Protein AF-A0A151QVW0-F1 (afdb_monomer)

Structure (mmCIF, N/CA/C/O backbone):
data_AF-A0A151QVW0-F1
#
_entry.id   AF-A0A151QVW0-F1
#
loop_
_atom_site.group_PDB
_atom_site.id
_atom_site.type_symbol
_atom_site.label_atom_id
_atom_site.label_alt_id
_atom_site.label_comp_id
_atom_site.label_asym_id
_atom_site.label_entity_id
_atom_site.label_seq_id
_atom_site.pdbx_PDB_ins_code
_atom_site.Cartn_x
_atom_site.Cartn_y
_atom_site.Cartn_z
_atom_site.occupancy
_atom_site.B_iso_or_equiv
_atom_site.auth_seq_id
_atom_site.auth_comp_id
_atom_site.auth_asym_id
_atom_site.auth_atom_id
_atom_site.pdbx_PDB_model_num
ATOM 1 N N . MET A 1 1 ? 12.684 4.998 -38.976 1.00 47.47 1 MET A N 1
ATOM 2 C CA . MET A 1 1 ? 12.909 3.593 -39.404 1.00 47.47 1 MET A CA 1
ATOM 3 C C . MET A 1 1 ? 12.630 2.763 -38.179 1.00 47.47 1 MET A C 1
ATOM 5 O O . MET A 1 1 ? 13.526 2.391 -37.428 1.00 47.47 1 MET A O 1
ATOM 9 N N . ASP A 1 2 ? 11.340 2.674 -37.913 1.00 51.28 2 ASP A N 1
ATOM 10 C CA . ASP A 1 2 ? 10.768 2.436 -36.605 1.00 51.28 2 ASP A CA 1
ATOM 11 C C . ASP A 1 2 ? 10.156 1.038 -36.648 1.00 51.28 2 ASP A C 1
ATOM 13 O O . ASP A 1 2 ? 9.326 0.754 -37.503 1.00 51.28 2 ASP A O 1
ATOM 17 N N . ALA A 1 3 ? 10.615 0.159 -35.757 1.00 56.75 3 ALA A N 1
ATOM 18 C CA . ALA A 1 3 ? 9.991 -1.131 -35.462 1.00 56.75 3 ALA A CA 1
ATOM 19 C C . ALA A 1 3 ? 9.791 -2.139 -36.628 1.00 56.75 3 ALA A C 1
ATOM 21 O O . ALA A 1 3 ? 8.777 -2.826 -36.672 1.00 56.75 3 ALA A O 1
ATOM 22 N N . ASP A 1 4 ? 10.775 -2.354 -37.511 1.00 66.19 4 ASP A N 1
ATOM 23 C CA . ASP A 1 4 ? 10.646 -3.361 -38.595 1.00 66.19 4 ASP A CA 1
ATOM 24 C C . ASP A 1 4 ? 10.671 -4.839 -38.134 1.00 66.19 4 ASP A C 1
ATOM 26 O O . ASP A 1 4 ? 10.603 -5.761 -38.944 1.00 66.19 4 ASP A O 1
ATOM 30 N N . THR A 1 5 ? 10.765 -5.115 -36.831 1.00 80.31 5 THR A N 1
ATOM 31 C CA . THR A 1 5 ? 10.609 -6.475 -36.291 1.00 80.31 5 THR A CA 1
ATOM 32 C C . THR A 1 5 ? 9.829 -6.447 -34.985 1.00 80.31 5 THR A C 1
ATOM 34 O O . THR A 1 5 ? 10.115 -5.637 -34.105 1.00 80.31 5 THR A O 1
ATOM 37 N N . ALA A 1 6 ? 8.890 -7.388 -34.828 1.00 82.75 6 ALA A N 1
ATOM 38 C CA . ALA A 1 6 ? 8.103 -7.571 -33.604 1.00 82.75 6 ALA A CA 1
ATOM 39 C C . ALA A 1 6 ? 8.982 -7.658 -32.343 1.00 82.75 6 ALA A C 1
ATOM 41 O O . ALA A 1 6 ? 8.582 -7.198 -31.281 1.00 82.75 6 ALA A O 1
ATOM 42 N N . LYS A 1 7 ? 10.208 -8.176 -32.489 1.00 84.44 7 LYS A N 1
ATOM 43 C CA . LYS A 1 7 ? 11.204 -8.222 -31.421 1.00 84.44 7 LYS A CA 1
ATOM 44 C C . LYS A 1 7 ? 11.619 -6.831 -30.935 1.00 84.44 7 LYS A C 1
ATOM 46 O O . LYS A 1 7 ? 11.552 -6.586 -29.750 1.00 84.44 7 LYS A O 1
ATOM 51 N N . LYS A 1 8 ? 11.950 -5.892 -31.826 1.00 84.62 8 LYS A N 1
ATOM 52 C CA . LYS A 1 8 ? 12.308 -4.523 -31.411 1.00 84.62 8 LYS A CA 1
ATOM 53 C C . LYS A 1 8 ? 11.141 -3.776 -30.770 1.00 84.62 8 LYS A C 1
ATOM 55 O O . LYS A 1 8 ? 11.356 -3.005 -29.848 1.00 84.62 8 LYS A O 1
ATOM 60 N N . ALA A 1 9 ? 9.917 -3.992 -31.256 1.00 84.88 9 ALA A N 1
ATOM 61 C CA . ALA A 1 9 ? 8.729 -3.426 -30.618 1.00 84.88 9 ALA A CA 1
ATOM 62 C C . ALA A 1 9 ? 8.523 -4.002 -29.206 1.00 84.88 9 ALA A C 1
ATOM 64 O O . ALA A 1 9 ? 8.172 -3.263 -28.293 1.00 84.88 9 ALA A O 1
ATOM 65 N N . TRP A 1 10 ? 8.779 -5.303 -29.028 1.00 83.12 10 TRP A N 1
ATOM 66 C CA . TRP A 1 10 ? 8.752 -5.952 -27.721 1.00 83.12 10 TRP A CA 1
ATOM 67 C C . TRP A 1 10 ? 9.866 -5.451 -26.800 1.00 83.12 10 TRP A C 1
ATOM 69 O O . TRP A 1 10 ? 9.567 -5.106 -25.670 1.00 83.12 10 TRP A O 1
ATOM 79 N N . ASP A 1 11 ? 11.099 -5.327 -27.290 1.00 82.94 11 ASP A N 1
ATOM 80 C CA . ASP A 1 11 ? 12.245 -4.852 -26.506 1.00 82.94 11 ASP A CA 1
ATOM 81 C C . ASP A 1 11 ? 12.033 -3.396 -26.027 1.00 82.94 11 ASP A C 1
ATOM 83 O O . ASP A 1 11 ? 12.353 -3.074 -24.891 1.00 82.94 11 ASP A O 1
ATOM 87 N N . ILE A 1 12 ? 11.424 -2.523 -26.846 1.00 83.19 12 ILE A N 1
ATOM 88 C CA . ILE A 1 12 ? 11.071 -1.144 -26.444 1.00 83.19 12 ILE A CA 1
ATOM 89 C C . ILE A 1 12 ? 9.964 -1.140 -25.381 1.00 83.19 12 ILE A C 1
ATOM 91 O O . ILE A 1 12 ? 10.040 -0.386 -24.414 1.00 83.19 12 ILE A O 1
ATOM 95 N N . LEU A 1 13 ? 8.938 -1.983 -25.542 1.00 78.94 13 LEU A N 1
ATOM 96 C CA . LEU A 1 13 ? 7.903 -2.155 -24.521 1.00 78.94 13 LEU A CA 1
ATOM 97 C C . LEU A 1 13 ? 8.490 -2.751 -23.240 1.00 78.94 13 LEU A C 1
ATOM 99 O O . LEU A 1 13 ? 8.092 -2.380 -22.149 1.00 78.94 13 LEU A O 1
ATOM 103 N N . GLU A 1 14 ? 9.437 -3.670 -23.334 1.00 76.31 14 GLU A N 1
ATOM 104 C CA . GLU A 1 14 ? 10.099 -4.227 -22.165 1.00 76.31 14 GLU A CA 1
ATOM 105 C C . GLU A 1 14 ? 10.950 -3.161 -21.476 1.00 76.31 14 GLU A C 1
ATOM 107 O O . GLU A 1 14 ? 10.778 -2.969 -20.288 1.00 76.31 14 GLU A O 1
ATOM 112 N N . GLU A 1 15 ? 11.741 -2.363 -22.192 1.00 75.50 15 GLU A N 1
ATOM 113 C CA . GLU A 1 15 ? 12.575 -1.297 -21.616 1.00 75.50 15 GLU A CA 1
ATOM 114 C C . GLU A 1 15 ? 11.746 -0.166 -20.964 1.00 75.50 15 GLU A C 1
ATOM 116 O O . GLU A 1 15 ? 12.034 0.273 -19.839 1.00 75.50 15 GLU A O 1
ATOM 121 N N . GLU A 1 16 ? 10.662 0.273 -21.618 1.00 70.12 16 GLU A N 1
ATOM 122 C CA . GLU A 1 16 ? 9.717 1.243 -21.044 1.00 70.12 16 GLU A CA 1
ATOM 123 C C . GLU A 1 16 ? 9.027 0.690 -19.785 1.00 70.12 16 GLU A C 1
ATOM 125 O O . GLU A 1 16 ? 8.737 1.442 -18.845 1.00 70.12 16 GLU A O 1
ATOM 130 N N . PHE A 1 17 ? 8.776 -0.625 -19.731 1.00 66.69 17 PHE A N 1
ATOM 131 C CA . PHE A 1 17 ? 8.088 -1.279 -18.619 1.00 66.69 17 PHE A CA 1
ATOM 132 C C . PHE A 1 17 ? 9.021 -1.971 -17.595 1.00 66.69 17 PHE A C 1
ATOM 134 O O . PHE A 1 17 ? 8.570 -2.298 -16.503 1.00 66.69 17 PHE A O 1
ATOM 141 N N . GLU A 1 18 ? 10.314 -2.133 -17.849 1.00 63.66 18 GLU A N 1
ATOM 142 C CA . GLU A 1 18 ? 11.351 -2.529 -16.882 1.00 63.66 18 GLU A CA 1
ATOM 143 C C . GLU A 1 18 ? 11.807 -1.304 -16.090 1.00 63.66 18 GLU A C 1
ATOM 145 O O . GLU A 1 18 ? 11.980 -1.367 -14.874 1.00 63.66 18 GLU A O 1
ATOM 150 N N . SER A 1 19 ? 11.822 -0.125 -16.722 1.00 59.62 19 SER A N 1
ATOM 151 C CA . SER A 1 19 ? 11.841 1.164 -16.011 1.00 59.62 19 SER A CA 1
ATOM 152 C C . SER A 1 19 ? 10.628 1.322 -15.071 1.00 59.62 19 SER A C 1
ATOM 154 O O . SER A 1 19 ? 10.665 2.065 -14.085 1.00 59.62 19 SER A O 1
ATOM 156 N N . ASN A 1 20 ? 9.550 0.567 -15.319 1.00 68.06 20 ASN A N 1
ATOM 157 C CA . ASN A 1 20 ? 8.397 0.454 -14.429 1.00 68.06 20 ASN A CA 1
ATOM 158 C C . ASN A 1 20 ? 8.683 -0.436 -13.212 1.00 68.06 20 ASN A C 1
ATOM 160 O O . ASN A 1 20 ? 7.888 -0.397 -12.290 1.00 68.06 20 ASN A O 1
ATOM 164 N N . GLU A 1 21 ? 9.770 -1.210 -13.112 1.00 80.19 21 GLU A N 1
ATOM 165 C CA . GLU A 1 21 ? 10.086 -1.925 -11.863 1.00 80.19 21 GLU A CA 1
ATOM 166 C C . GLU A 1 21 ? 10.317 -0.952 -10.708 1.00 80.19 21 GLU A C 1
ATOM 168 O O . GLU A 1 21 ? 9.787 -1.148 -9.614 1.00 80.19 21 GLU A O 1
ATOM 173 N N . GLN A 1 22 ? 11.033 0.147 -10.958 1.00 81.06 22 GLN A N 1
ATOM 174 C CA . GLN A 1 22 ? 11.204 1.206 -9.964 1.00 81.06 22 GLN A CA 1
ATOM 175 C C . GLN A 1 22 ? 9.866 1.871 -9.635 1.00 81.06 22 GLN A C 1
ATOM 177 O O . GLN A 1 22 ? 9.546 2.069 -8.465 1.00 81.06 22 GLN A O 1
A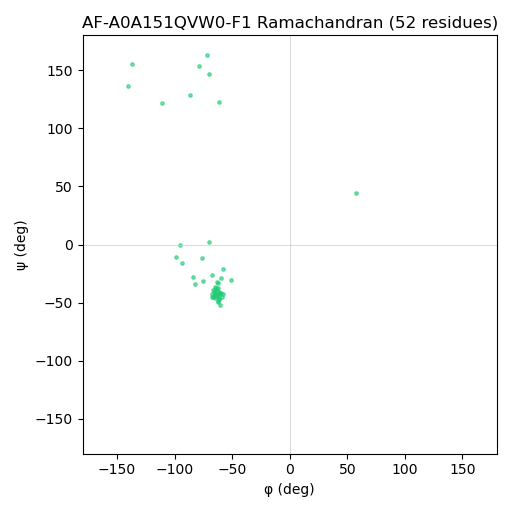TOM 182 N N . VAL A 1 23 ? 9.036 2.151 -10.643 1.00 81.06 23 VAL A N 1
ATOM 183 C CA . VAL A 1 23 ? 7.700 2.741 -10.451 1.00 81.06 23 VAL A CA 1
ATOM 184 C C . VAL A 1 23 ? 6.759 1.786 -9.705 1.00 81.06 23 VAL A C 1
ATOM 186 O O . VAL A 1 23 ? 6.044 2.209 -8.796 1.00 81.06 23 VAL A O 1
ATOM 189 N N . ARG A 1 24 ? 6.786 0.490 -10.023 1.00 83.56 24 ARG A N 1
ATOM 190 C CA . ARG A 1 24 ? 6.066 -0.591 -9.335 1.00 83.56 24 ARG A CA 1
ATOM 191 C C . ARG A 1 24 ? 6.547 -0.725 -7.910 1.00 83.56 24 ARG A C 1
ATOM 193 O O . ARG A 1 24 ? 5.711 -0.833 -7.026 1.00 83.56 24 ARG A O 1
ATOM 200 N N . SER A 1 25 ? 7.854 -0.678 -7.681 1.00 87.19 25 SER A N 1
ATOM 201 C CA . SER A 1 25 ? 8.449 -0.726 -6.350 1.00 87.19 25 SER A CA 1
ATOM 202 C C . SER A 1 25 ? 8.007 0.475 -5.517 1.00 87.19 25 SER A C 1
ATOM 204 O O . SER A 1 25 ? 7.468 0.301 -4.429 1.00 87.19 25 SER A O 1
ATOM 206 N N . VAL A 1 26 ? 8.099 1.694 -6.055 1.00 88.25 26 VAL A N 1
ATOM 207 C CA . VAL A 1 26 ? 7.609 2.915 -5.394 1.00 88.25 26 VAL A CA 1
ATOM 208 C C . VAL A 1 26 ? 6.111 2.819 -5.101 1.00 88.25 26 VAL A C 1
ATOM 210 O O . VAL A 1 26 ? 5.680 3.122 -3.988 1.00 88.25 26 VAL A O 1
ATOM 213 N N . LYS A 1 27 ? 5.308 2.350 -6.060 1.00 89.25 27 LYS A N 1
ATOM 214 C CA . LYS A 1 27 ? 3.863 2.178 -5.882 1.00 89.25 27 LYS A CA 1
ATOM 215 C C . LYS A 1 27 ? 3.535 1.093 -4.856 1.00 89.25 27 LYS A C 1
ATOM 217 O O . LYS A 1 27 ? 2.636 1.285 -4.045 1.00 89.25 27 LYS A O 1
ATOM 222 N N . LEU A 1 28 ? 4.281 -0.007 -4.839 1.00 92.44 28 LEU A N 1
ATOM 223 C CA . LEU A 1 28 ? 4.159 -1.078 -3.855 1.00 92.44 28 LEU A CA 1
ATOM 224 C C . LEU A 1 28 ? 4.527 -0.582 -2.455 1.00 92.44 28 LEU A C 1
ATOM 226 O O . LEU A 1 28 ? 3.790 -0.831 -1.507 1.00 92.44 28 LEU A O 1
ATOM 230 N N . HIS A 1 29 ? 5.630 0.156 -2.325 1.00 94.06 29 HIS A N 1
ATOM 231 C CA . HIS A 1 29 ? 6.037 0.784 -1.073 1.00 94.06 29 HIS A CA 1
ATOM 232 C C . HIS A 1 29 ? 4.985 1.769 -0.567 1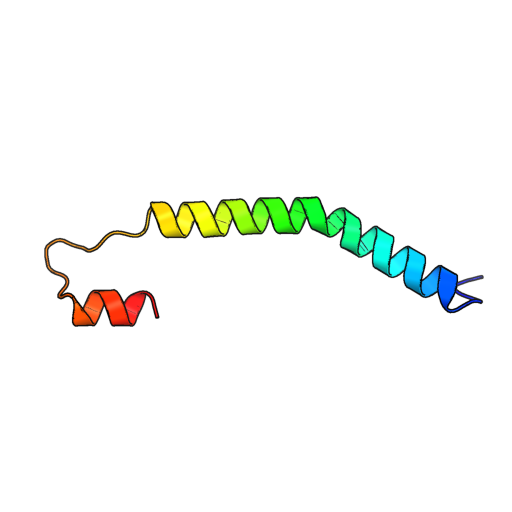.00 94.06 29 HIS A C 1
ATOM 234 O O . HIS A 1 29 ? 4.670 1.764 0.622 1.00 94.06 29 HIS A O 1
ATOM 240 N N . TYR A 1 30 ? 4.408 2.573 -1.460 1.00 93.69 30 TYR A N 1
ATOM 241 C CA . TYR A 1 30 ? 3.310 3.472 -1.126 1.00 93.69 30 TYR A CA 1
ATOM 242 C C . TYR A 1 30 ? 2.085 2.704 -0.614 1.00 93.69 30 TYR A C 1
ATOM 244 O O . TYR A 1 30 ? 1.618 2.977 0.486 1.00 93.69 30 TYR A O 1
ATOM 252 N N . LEU A 1 31 ? 1.618 1.692 -1.351 1.00 94.00 31 LEU A N 1
ATOM 253 C CA . LEU A 1 31 ? 0.472 0.867 -0.952 1.00 94.00 31 LEU A CA 1
ATOM 254 C C . LEU A 1 31 ? 0.707 0.152 0.383 1.00 94.00 31 LEU A C 1
ATOM 256 O O . LEU A 1 31 ? -0.183 0.106 1.228 1.00 94.00 31 LEU A O 1
ATOM 260 N N . ARG A 1 32 ? 1.916 -0.376 0.596 1.00 95.81 32 ARG A N 1
ATOM 261 C CA . ARG A 1 32 ? 2.305 -0.999 1.862 1.00 95.81 32 ARG A CA 1
ATOM 262 C C . ARG A 1 32 ? 2.256 0.002 3.012 1.00 95.81 32 ARG A C 1
ATOM 264 O O . ARG A 1 32 ? 1.722 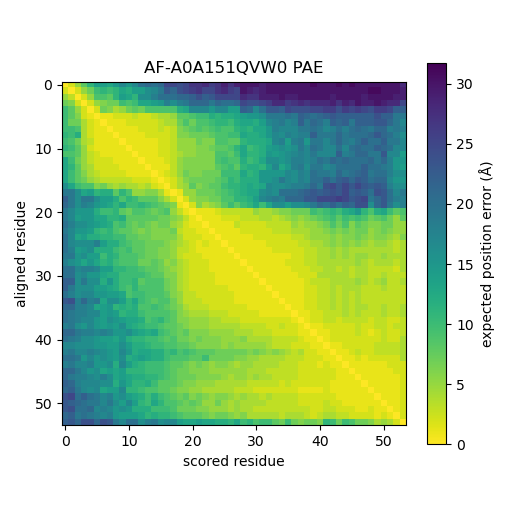-0.325 4.065 1.00 95.81 32 ARG A O 1
ATOM 271 N N . ARG A 1 33 ? 2.776 1.214 2.805 1.00 96.06 33 ARG A N 1
ATOM 272 C CA . ARG A 1 33 ? 2.724 2.280 3.808 1.00 96.06 33 ARG A CA 1
ATOM 273 C C . ARG A 1 33 ? 1.284 2.652 4.145 1.00 96.06 33 ARG A C 1
ATOM 275 O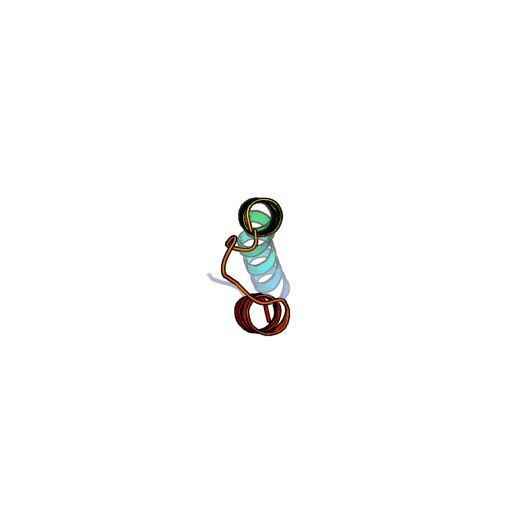 O . ARG A 1 33 ? 0.971 2.733 5.323 1.00 96.06 33 ARG A O 1
ATOM 282 N N . GLU A 1 34 ? 0.431 2.851 3.142 1.00 94.25 34 GLU A N 1
ATOM 283 C CA . GLU A 1 34 ? -0.995 3.136 3.353 1.00 94.25 34 GLU A CA 1
ATOM 284 C C . GLU A 1 34 ? -1.665 2.017 4.160 1.00 94.25 34 GLU A C 1
ATOM 286 O O . GLU A 1 34 ? -2.389 2.285 5.112 1.00 94.25 34 GLU A O 1
ATOM 291 N N . PHE A 1 35 ? -1.368 0.751 3.856 1.00 92.75 35 PHE A N 1
ATOM 292 C CA . PHE A 1 35 ? -1.892 -0.378 4.625 1.00 92.75 35 PHE A CA 1
ATOM 293 C C . PHE A 1 35 ? -1.402 -0.392 6.083 1.00 92.75 35 PHE A C 1
ATOM 295 O O . PHE A 1 35 ? -2.194 -0.606 6.996 1.00 92.75 35 PHE A O 1
ATOM 302 N N . GLU A 1 36 ? -0.114 -0.136 6.319 1.00 94.25 36 GLU A N 1
ATOM 303 C CA . GLU A 1 36 ? 0.479 -0.087 7.664 1.00 94.25 36 GLU A CA 1
ATOM 304 C C . GLU A 1 36 ? -0.034 1.103 8.502 1.00 94.25 36 GLU A C 1
ATOM 306 O O . GLU A 1 36 ? -0.031 1.043 9.735 1.00 94.25 36 GLU A O 1
ATOM 311 N N . THR A 1 37 ? -0.473 2.192 7.860 1.00 93.94 37 THR A N 1
ATOM 312 C CA . THR A 1 37 ? -1.004 3.387 8.535 1.00 93.94 37 THR A CA 1
ATOM 313 C C . THR A 1 37 ? -2.520 3.379 8.695 1.00 93.94 37 THR A C 1
ATOM 315 O O . THR A 1 37 ? -3.036 4.146 9.515 1.00 93.94 37 THR A O 1
ATOM 318 N N . ILE A 1 38 ? -3.240 2.517 7.973 1.00 93.38 38 ILE A N 1
ATOM 319 C CA . ILE A 1 38 ? -4.678 2.332 8.148 1.00 93.38 38 ILE A CA 1
ATOM 320 C C . ILE A 1 38 ? -4.962 1.840 9.572 1.00 93.38 38 ILE A C 1
ATOM 322 O O . ILE A 1 38 ? -4.466 0.813 10.032 1.00 93.38 38 ILE A O 1
ATOM 326 N N . LYS A 1 39 ? -5.789 2.608 10.284 1.00 93.75 39 LYS A N 1
ATOM 327 C CA . LYS A 1 39 ? -6.268 2.294 11.632 1.00 93.75 39 LYS A CA 1
ATOM 328 C C . LYS A 1 39 ? -7.754 2.603 11.745 1.00 93.75 39 LYS A C 1
ATOM 330 O O . LYS A 1 39 ? -8.280 3.432 10.994 1.00 93.75 39 LYS A O 1
ATOM 335 N N . MET A 1 40 ? -8.411 1.919 12.676 1.00 95.88 40 MET A N 1
ATOM 336 C CA . MET A 1 40 ? -9.783 2.221 13.080 1.00 95.88 40 MET A CA 1
ATOM 337 C C . MET A 1 40 ? -9.833 3.533 13.854 1.00 95.88 40 MET A C 1
ATOM 339 O O . MET A 1 40 ? -8.901 3.857 14.596 1.00 95.88 40 MET A O 1
ATOM 343 N N . LYS A 1 41 ? -10.933 4.272 13.713 1.00 94.31 41 LYS A N 1
ATOM 344 C CA . LYS A 1 41 ? -11.252 5.351 14.659 1.00 94.31 41 LYS A CA 1
ATOM 345 C C . LYS A 1 41 ? -11.846 4.748 15.931 1.00 94.31 41 LYS A C 1
ATOM 347 O O . LYS A 1 41 ? -12.485 3.706 15.876 1.00 94.31 41 LYS A O 1
ATOM 352 N N . GLU A 1 42 ? -11.706 5.437 17.061 1.00 95.06 42 GLU A N 1
ATOM 353 C CA . GLU A 1 42 ? -12.252 4.966 18.348 1.00 95.06 42 GLU A CA 1
ATOM 354 C C . GLU A 1 42 ? -13.776 4.770 18.326 1.00 95.06 42 GLU A C 1
ATOM 356 O O . GLU A 1 42 ? -14.301 3.922 19.038 1.00 95.06 42 GLU A O 1
ATOM 361 N N . SER A 1 43 ? -14.483 5.540 17.496 1.00 96.38 43 SER A N 1
ATOM 362 C CA . SER A 1 43 ? -15.938 5.481 17.350 1.00 96.38 43 SER A CA 1
ATOM 363 C C . SER A 1 43 ? -16.418 4.596 16.192 1.00 96.38 43 SER A C 1
ATOM 365 O O . SER A 1 43 ? -17.616 4.558 15.940 1.00 96.38 43 SER A O 1
ATOM 367 N N . GLU A 1 44 ? -15.509 3.985 15.426 1.00 96.56 44 GLU A N 1
ATOM 368 C CA . GLU A 1 44 ? -15.837 3.186 14.236 1.00 96.56 44 GLU A CA 1
ATOM 369 C C . GLU A 1 44 ? -16.128 1.738 14.651 1.00 96.56 44 GLU A C 1
ATOM 371 O O . GLU A 1 44 ? -15.336 1.110 15.358 1.00 96.56 44 GLU A O 1
ATOM 376 N N . THR A 1 45 ? -17.265 1.198 14.214 1.00 97.25 45 THR A N 1
ATOM 377 C CA . THR A 1 45 ? -17.584 -0.227 14.382 1.00 97.25 45 THR A CA 1
ATOM 378 C C . THR A 1 45 ? -16.732 -1.096 13.452 1.00 97.25 45 THR A C 1
ATOM 380 O O . THR A 1 45 ? -16.148 -0.623 12.473 1.00 97.25 45 THR A O 1
ATOM 383 N N . ILE A 1 46 ? -16.654 -2.399 13.739 1.00 94.50 46 ILE A N 1
ATOM 384 C CA . ILE A 1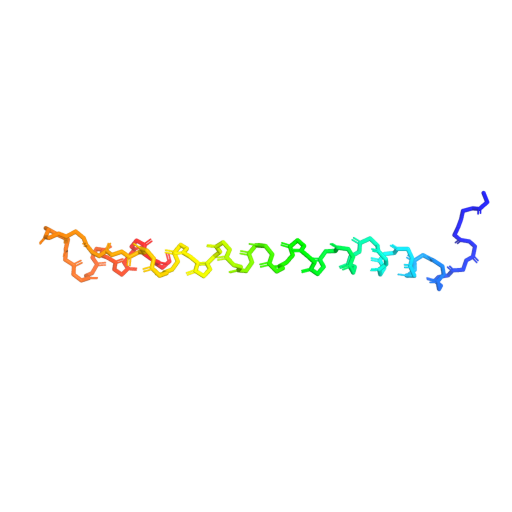 46 ? -15.882 -3.343 12.914 1.00 94.50 46 ILE A CA 1
ATOM 385 C C . ILE A 1 46 ? -16.468 -3.417 11.498 1.00 94.50 46 ILE A C 1
ATOM 387 O O . ILE A 1 46 ? -15.719 -3.465 10.522 1.00 94.50 46 ILE A O 1
ATOM 391 N N . GLU A 1 47 ? -17.793 -3.385 11.374 1.00 96.69 47 GLU A N 1
ATOM 392 C CA . GL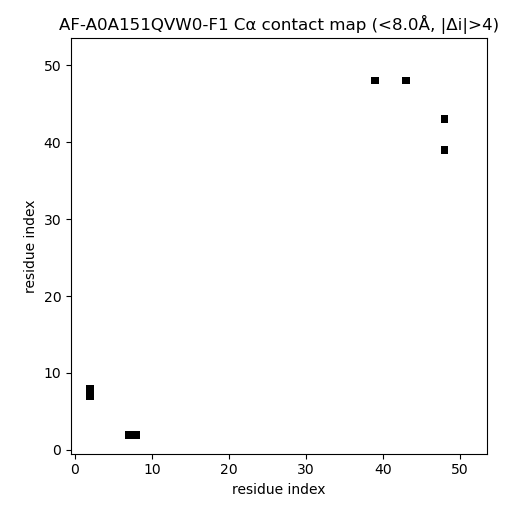U A 1 47 ? -18.511 -3.416 10.103 1.00 96.69 47 GLU A CA 1
ATOM 393 C C . GLU A 1 47 ? -18.233 -2.167 9.256 1.00 96.69 47 GLU A C 1
ATOM 395 O O . GLU A 1 47 ? -17.973 -2.286 8.056 1.00 96.69 47 GLU A O 1
ATOM 400 N N . GLU A 1 48 ? -18.236 -0.981 9.871 1.00 96.12 48 GLU A N 1
ATOM 401 C CA . GLU A 1 48 ? -17.917 0.286 9.197 1.00 96.12 48 GLU A CA 1
ATOM 402 C C . GLU A 1 48 ? -16.460 0.320 8.726 1.00 96.12 48 GLU A C 1
ATOM 404 O O . GLU A 1 48 ? -16.185 0.668 7.575 1.00 96.12 48 GLU A O 1
ATOM 409 N N . TYR A 1 49 ? -15.530 -0.110 9.583 1.00 95.62 49 TYR A N 1
ATOM 410 C CA . TYR A 1 49 ? -14.116 -0.204 9.234 1.00 95.62 49 TYR A CA 1
ATOM 411 C C . TYR A 1 49 ? -13.868 -1.173 8.080 1.00 95.62 49 TYR A C 1
ATOM 413 O O . TYR A 1 49 ? -13.170 -0.844 7.117 1.00 95.62 49 TYR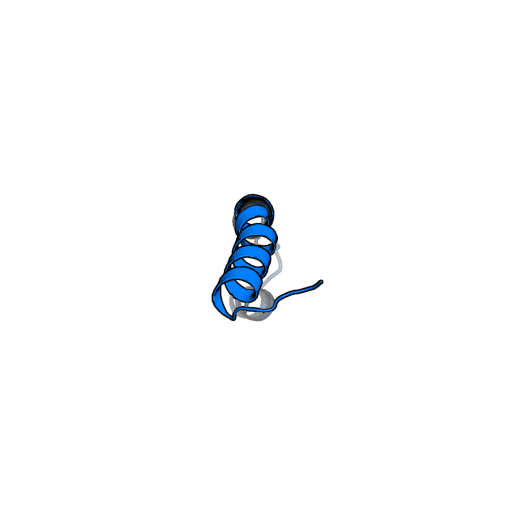 A O 1
ATOM 421 N N . TYR A 1 50 ? -14.465 -2.365 8.153 1.00 93.56 50 TYR A N 1
ATOM 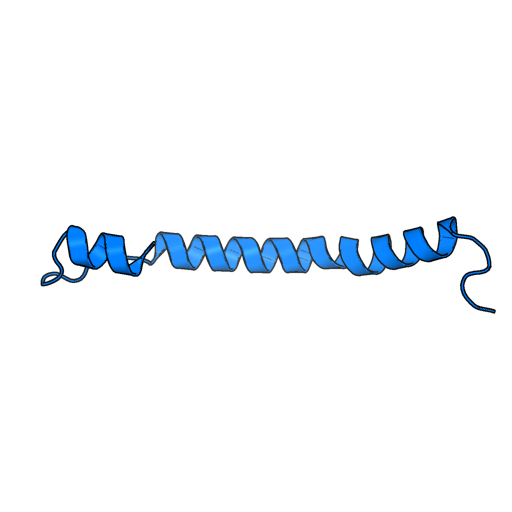422 C CA . TYR A 1 50 ? -14.359 -3.369 7.102 1.00 93.56 50 TYR A CA 1
ATOM 423 C C . TYR A 1 50 ? -14.945 -2.856 5.781 1.00 93.56 50 TYR A C 1
ATOM 425 O O . TYR A 1 50 ? -14.334 -3.043 4.732 1.00 93.56 50 TYR A O 1
ATOM 433 N N . GLY A 1 51 ? -16.079 -2.151 5.828 1.00 95.19 51 GLY A N 1
ATOM 434 C CA . GLY A 1 51 ? -16.686 -1.524 4.654 1.00 95.19 51 GLY A CA 1
ATOM 435 C C . GLY A 1 51 ? -15.822 -0.434 4.013 1.00 95.19 51 GLY A C 1
ATOM 436 O O . GLY A 1 51 ? -15.853 -0.281 2.799 1.00 95.19 51 GLY A O 1
ATOM 437 N N . ARG A 1 52 ? -15.024 0.296 4.801 1.00 92.50 52 ARG A N 1
ATOM 438 C CA . ARG A 1 52 ? -14.104 1.332 4.302 1.00 92.50 52 ARG A CA 1
ATOM 439 C C . ARG A 1 52 ? -12.849 0.767 3.632 1.00 92.50 52 ARG A C 1
ATOM 441 O O . ARG A 1 52 ? -12.283 1.426 2.765 1.00 92.50 52 ARG A O 1
ATOM 448 N N . ILE A 1 53 ? -12.370 -0.390 4.085 1.00 90.38 53 ILE A N 1
ATOM 449 C CA . ILE A 1 53 ? -11.145 -1.023 3.563 1.00 90.38 53 ILE A CA 1
ATOM 450 C C . ILE A 1 53 ? -11.412 -1.858 2.309 1.00 90.38 53 ILE A C 1
ATOM 452 O O . ILE A 1 53 ? -10.494 -2.061 1.513 1.00 90.38 53 ILE A O 1
ATOM 456 N N . LYS A 1 54 ? -12.632 -2.378 2.171 1.00 78.06 54 LYS A N 1
ATOM 457 C CA . LYS A 1 54 ? -13.022 -3.310 1.114 1.00 78.06 54 LYS A CA 1
ATOM 458 C C . LYS A 1 54 ? -13.223 -2.652 -0.249 1.00 78.06 54 LYS A C 1
ATOM 460 O O . LYS A 1 54 ? -13.750 -1.521 -0.300 1.00 78.06 54 LYS A O 1
#

Solvent-accessible surface area (backbone atoms only — not comparable to full-atom values): 3312 Å² total; per-residue (Å²): 142,77,63,95,40,75,64,56,49,47,52,50,52,45,54,66,52,54,62,33,51,59,52,49,48,55,50,48,52,48,54,50,49,53,58,74,68,61,73,80,55,96,89,55,51,72,67,59,48,50,62,70,74,102

Foldseek 3Di:
DPPPDPVRVVVVVCVVCVVCVVVVVVVVVVVVVVVVPDDDDPPADPVRSVVVVD

Inter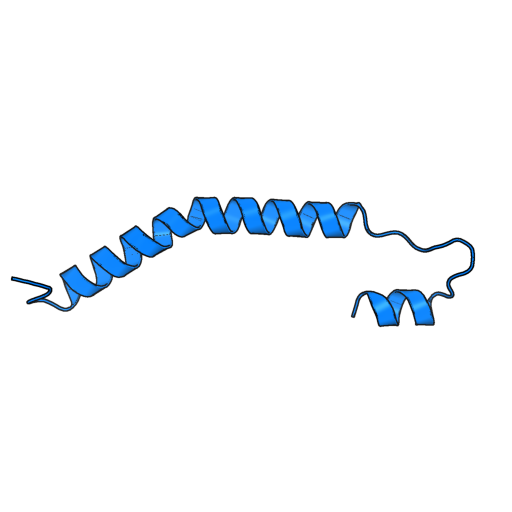Pro domains:
  IPR061502 Copia/RE1/RE2-like, N-terminal domain [PF14223] (1-53)

pLDDT: mean 84.7, std 12.51, range [47.47, 97.25]

Secondary structure (DSSP, 8-state):
----SHHHHHHHHHHHHHHHHHHHHHHHHHHHHHHHH----TT--HHHHHHHH-

Sequence (54 aa):
MDADTAKKAWDILEEEFESNEQVRSVKLHYLRREFETIKMKESETIEEYYGRIK

Organism: Cajanus cajan (NCBI:txid3821)

Mean predicted aligned error: 9.44 Å

Radius of gyration: 20.47 Å; Cα contacts (8 Å, |Δi|>4): 4; chains: 1; bounding box: 31×14×58 Å